Protein AF-A0A535A7I7-F1 (afdb_monomer_lite)

Sequence (78 aa):
MAIDEAKLEEFVGRAVGEMGAAMNAALVVIGDKLGLYKAMAGAGPLTSAEVAKRTGCAERYVREWLAAQAAGGYVTYD

Radius of gyration: 16.9 Å; chains: 1; bounding box: 48×25×45 Å

Foldseek 3Di:
DDDDVVVVVVVVVVVVVVVLVVVVVVLVVVCVVLCLVVQPPPPPDDDLVSSCVSSVHDSVVSVVSVVSCCVVVNDDDD

pLDDT: mean 96.46, std 4.43, range [62.47, 98.75]

Secondary structure (DSSP, 8-state):
----HHHHHHHHHHHHHHHHHHHHHHHHHHHHHTTHHHHHTTS-S--HHHHHHHHT--HHHHHHHHHHHHHTTSS---

Structure (mmCIF, N/CA/C/O backbone):
data_AF-A0A535A7I7-F1
#
_entry.id   AF-A0A535A7I7-F1
#
loop_
_atom_site.group_PDB
_atom_site.id
_atom_site.type_symbol
_atom_site.label_atom_id
_atom_site.label_alt_id
_atom_site.label_comp_id
_atom_site.label_asym_id
_atom_site.label_entity_id
_atom_site.label_seq_id
_atom_site.pdbx_PDB_ins_code
_atom_site.Cartn_x
_atom_site.Cartn_y
_atom_site.Cartn_z
_atom_site.occupancy
_atom_site.B_iso_or_equiv
_atom_site.auth_seq_id
_atom_site.auth_comp_id
_atom_site.auth_asym_id
_atom_site.auth_atom_id
_atom_site.pdbx_PDB_model_num
ATOM 1 N N . MET A 1 1 ? 32.135 -3.793 -29.854 1.00 62.47 1 MET A N 1
ATOM 2 C CA . MET A 1 1 ? 30.671 -3.792 -30.052 1.00 62.47 1 MET A CA 1
ATOM 3 C C . MET A 1 1 ? 30.135 -2.648 -29.211 1.00 62.47 1 MET A C 1
ATOM 5 O O . MET A 1 1 ? 30.457 -2.626 -28.031 1.00 62.47 1 MET A O 1
ATOM 9 N N . ALA A 1 2 ? 29.480 -1.652 -29.808 1.00 87.06 2 ALA A N 1
ATOM 10 C CA . ALA A 1 2 ? 28.896 -0.543 -29.048 1.00 87.06 2 ALA A CA 1
ATOM 11 C C . ALA A 1 2 ? 27.554 -0.987 -28.444 1.00 87.06 2 ALA A C 1
ATOM 13 O O . ALA A 1 2 ? 26.859 -1.798 -29.059 1.00 87.06 2 ALA A O 1
ATOM 14 N N . ILE A 1 3 ? 27.226 -0.501 -27.246 1.00 91.50 3 ILE A N 1
ATOM 15 C CA . ILE A 1 3 ? 25.928 -0.744 -26.604 1.00 91.50 3 ILE A CA 1
ATOM 16 C C . ILE A 1 3 ? 24.863 0.106 -27.311 1.00 91.50 3 ILE A C 1
ATOM 18 O O . ILE A 1 3 ? 25.128 1.239 -27.706 1.00 91.50 3 ILE A O 1
ATOM 22 N N . ASP A 1 4 ? 23.672 -0.462 -27.494 1.00 97.00 4 ASP A N 1
ATOM 23 C CA . ASP A 1 4 ? 22.481 0.267 -27.933 1.00 97.00 4 ASP A CA 1
ATOM 24 C C . ASP A 1 4 ? 21.793 0.849 -26.691 1.00 97.00 4 ASP A C 1
ATOM 26 O O . ASP A 1 4 ? 21.137 0.120 -25.944 1.00 97.00 4 ASP A O 1
ATOM 30 N N . GLU A 1 5 ? 22.000 2.143 -26.445 1.00 96.94 5 GLU A N 1
ATOM 31 C CA . GLU A 1 5 ? 21.498 2.838 -25.250 1.00 96.94 5 GLU A CA 1
ATOM 32 C C . GLU A 1 5 ? 19.967 2.787 -25.145 1.00 96.94 5 GLU A C 1
ATOM 34 O O . GLU A 1 5 ? 19.433 2.572 -24.061 1.00 96.94 5 GLU A O 1
ATOM 39 N N . ALA A 1 6 ? 19.245 2.870 -26.268 1.00 96.81 6 ALA A N 1
ATOM 40 C CA . ALA A 1 6 ? 17.782 2.828 -26.254 1.00 96.81 6 AL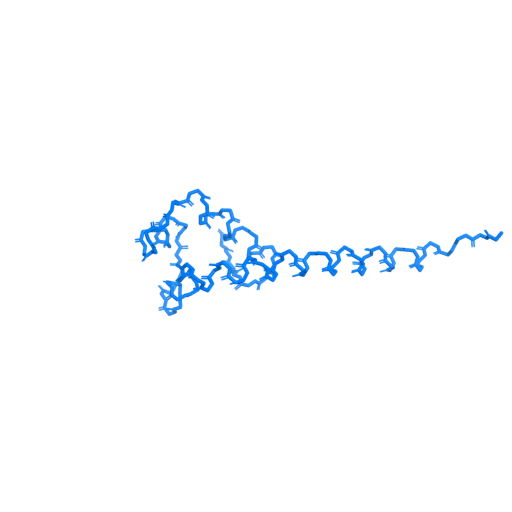A A CA 1
ATOM 41 C C . ALA A 1 6 ? 17.261 1.466 -25.771 1.00 96.81 6 ALA A C 1
ATOM 43 O O . ALA A 1 6 ? 16.341 1.391 -24.955 1.00 96.81 6 ALA A O 1
ATOM 44 N N . LYS A 1 7 ? 17.885 0.372 -26.227 1.00 97.12 7 LYS A N 1
ATOM 45 C CA . LYS A 1 7 ? 17.546 -0.975 -25.740 1.00 97.12 7 LYS A CA 1
ATOM 46 C C . LYS A 1 7 ? 17.939 -1.182 -24.280 1.00 97.12 7 LYS A C 1
ATOM 48 O O . LYS A 1 7 ? 17.261 -1.929 -23.575 1.00 97.12 7 LYS A O 1
ATOM 53 N N . LEU A 1 8 ? 19.031 -0.563 -23.830 1.00 97.00 8 LEU A N 1
ATOM 54 C CA . LEU A 1 8 ? 19.446 -0.625 -22.432 1.00 97.00 8 LEU A CA 1
ATOM 55 C C . LEU A 1 8 ? 18.427 0.078 -21.528 1.00 97.00 8 LEU A C 1
ATOM 57 O O . LEU A 1 8 ? 18.001 -0.512 -20.537 1.00 97.00 8 LEU A O 1
ATOM 61 N N . GLU A 1 9 ? 17.997 1.287 -21.885 1.00 97.38 9 GLU A N 1
ATOM 62 C CA . GLU A 1 9 ? 16.981 2.038 -21.140 1.00 97.38 9 GLU A CA 1
ATOM 63 C C . GLU A 1 9 ? 15.650 1.281 -21.061 1.00 97.38 9 GLU A C 1
ATOM 65 O O . GLU A 1 9 ? 15.083 1.148 -19.975 1.00 97.38 9 GLU A O 1
ATOM 70 N N . GLU A 1 10 ? 15.183 0.706 -22.176 1.00 97.88 10 GLU A N 1
ATOM 71 C CA . GLU A 1 10 ? 13.973 -0.127 -22.199 1.00 97.88 10 GLU A CA 1
ATOM 72 C C . GLU A 1 10 ? 14.104 -1.333 -21.256 1.00 97.88 10 GLU A C 1
ATOM 74 O O . GLU A 1 10 ? 13.207 -1.625 -20.458 1.00 97.88 10 GLU A O 1
ATOM 79 N N . PHE A 1 11 ? 15.243 -2.027 -21.317 1.00 97.31 11 PHE A N 1
ATOM 80 C CA . PHE A 1 11 ? 15.505 -3.189 -20.478 1.00 97.31 11 PHE A CA 1
ATOM 81 C C . PHE A 1 11 ? 15.538 -2.830 -18.988 1.00 97.31 11 PHE A C 1
ATOM 83 O O . PHE A 1 11 ? 14.924 -3.527 -18.177 1.00 97.31 11 PHE A O 1
ATOM 90 N N . VAL A 1 12 ? 16.213 -1.734 -18.629 1.00 97.56 12 VAL A N 1
ATOM 91 C CA . VAL A 1 12 ? 16.266 -1.226 -17.252 1.00 97.56 12 VAL A CA 1
ATOM 92 C C . VAL A 1 12 ? 14.869 -0.836 -16.774 1.00 97.56 12 VAL A C 1
ATOM 94 O O . VAL A 1 12 ? 14.476 -1.234 -15.678 1.00 97.56 12 VAL A O 1
ATOM 97 N N . GLY A 1 13 ? 14.091 -0.134 -17.601 1.00 97.25 13 GLY A N 1
ATOM 98 C CA . GLY A 1 13 ? 12.711 0.233 -17.285 1.00 97.25 13 GLY A CA 1
ATOM 99 C C . GLY A 1 13 ? 11.839 -0.987 -16.990 1.00 97.25 13 GLY A C 1
ATOM 100 O O . GLY A 1 13 ? 11.147 -1.022 -15.970 1.00 97.25 13 GLY A O 1
ATOM 101 N N . ARG A 1 14 ? 11.930 -2.031 -17.824 1.00 97.19 14 ARG A N 1
ATOM 102 C CA . ARG A 1 14 ? 11.222 -3.297 -17.589 1.00 97.19 14 ARG A CA 1
ATOM 103 C C . ARG A 1 14 ? 11.664 -3.965 -16.288 1.00 97.19 14 ARG A C 1
ATOM 105 O O . ARG A 1 14 ? 10.807 -4.334 -15.493 1.00 97.19 14 ARG A O 1
ATOM 112 N N . ALA A 1 15 ? 12.970 -4.084 -16.046 1.00 97.00 15 ALA A N 1
ATOM 113 C CA . ALA A 1 15 ? 13.496 -4.730 -14.842 1.00 97.00 15 ALA A CA 1
ATOM 114 C C . ALA A 1 15 ? 13.051 -4.014 -13.554 1.00 97.00 15 ALA A C 1
ATOM 116 O O . ALA A 1 15 ? 12.643 -4.659 -12.586 1.00 97.00 15 ALA A O 1
ATOM 117 N N . VAL A 1 16 ? 13.078 -2.678 -13.548 1.00 95.75 16 VAL A N 1
ATOM 118 C CA . VAL A 1 16 ? 12.594 -1.868 -12.420 1.00 95.75 16 VAL A CA 1
ATOM 119 C C . VAL A 1 16 ? 11.082 -2.031 -12.242 1.00 95.75 16 VAL A C 1
ATOM 121 O O . VAL A 1 16 ? 10.618 -2.195 -11.113 1.00 95.75 16 VAL A O 1
ATOM 124 N N . GLY A 1 17 ? 10.317 -2.048 -13.337 1.00 94.69 17 GLY A N 1
ATOM 125 C CA . GLY A 1 17 ? 8.871 -2.276 -13.306 1.00 94.69 17 GLY A CA 1
ATOM 126 C C . GLY A 1 17 ? 8.493 -3.642 -12.726 1.00 94.6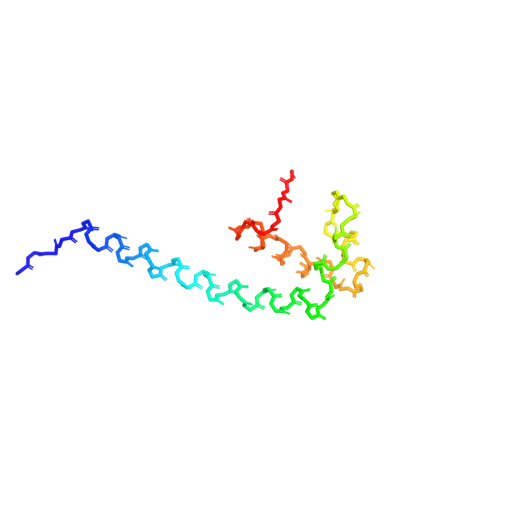9 17 GLY A C 1
ATOM 127 O O . GLY A 1 17 ? 7.641 -3.723 -11.841 1.00 94.69 17 GLY A O 1
ATOM 128 N N . GLU A 1 18 ? 9.162 -4.710 -13.163 1.00 95.69 18 GLU A N 1
ATOM 129 C CA . GLU A 1 18 ? 8.945 -6.070 -12.653 1.00 95.69 18 GLU A CA 1
ATOM 130 C C . GLU A 1 18 ? 9.298 -6.189 -11.165 1.00 95.69 18 GLU A C 1
ATOM 132 O O . GLU A 1 18 ? 8.542 -6.783 -10.394 1.00 95.69 18 GLU A O 1
ATOM 137 N N . MET A 1 19 ? 10.403 -5.574 -10.733 1.00 94.50 19 MET A N 1
ATOM 138 C CA . MET A 1 19 ? 10.788 -5.540 -9.321 1.00 94.50 19 MET A CA 1
ATOM 139 C C . MET A 1 19 ? 9.746 -4.803 -8.471 1.00 94.50 19 MET A C 1
ATOM 141 O O . MET A 1 19 ? 9.331 -5.311 -7.427 1.00 94.50 19 MET A O 1
ATOM 145 N N . GLY A 1 20 ? 9.275 -3.642 -8.938 1.00 92.44 20 GLY A N 1
ATOM 146 C CA . GLY A 1 20 ? 8.211 -2.885 -8.279 1.00 92.44 20 GLY A CA 1
ATOM 147 C C . GLY A 1 20 ? 6.914 -3.688 -8.162 1.00 92.44 20 GLY A C 1
ATOM 148 O O . GLY A 1 20 ? 6.309 -3.732 -7.089 1.00 92.44 20 GLY A O 1
ATOM 149 N N . ALA A 1 21 ? 6.521 -4.392 -9.228 1.00 92.81 21 ALA A N 1
ATOM 150 C CA . ALA A 1 21 ? 5.346 -5.260 -9.231 1.00 92.81 21 ALA A CA 1
ATOM 151 C C . ALA A 1 21 ? 5.483 -6.428 -8.238 1.00 92.81 21 ALA A C 1
ATOM 153 O O . ALA A 1 21 ? 4.554 -6.696 -7.475 1.00 92.81 21 ALA A O 1
ATOM 154 N N . ALA A 1 22 ? 6.646 -7.085 -8.191 1.00 94.38 22 ALA A N 1
ATOM 155 C CA . ALA A 1 22 ? 6.910 -8.181 -7.259 1.00 94.38 22 ALA A CA 1
ATOM 156 C C . ALA A 1 22 ? 6.857 -7.723 -5.792 1.00 94.38 22 ALA A C 1
ATOM 158 O O . ALA A 1 22 ? 6.251 -8.390 -4.950 1.00 94.38 22 ALA A O 1
ATOM 159 N N . MET A 1 23 ? 7.440 -6.560 -5.481 1.00 92.75 23 MET A N 1
ATOM 160 C CA . MET A 1 23 ? 7.358 -5.967 -4.143 1.00 92.75 23 MET A CA 1
ATOM 161 C C . MET A 1 23 ? 5.916 -5.598 -3.779 1.00 92.75 23 MET A C 1
ATOM 163 O O . MET A 1 23 ? 5.469 -5.874 -2.664 1.00 92.75 23 MET A O 1
ATOM 167 N N . ASN A 1 24 ? 5.163 -5.020 -4.720 1.00 94.81 24 ASN A N 1
ATOM 168 C CA . ASN A 1 24 ? 3.768 -4.654 -4.489 1.00 94.81 24 ASN A CA 1
ATOM 169 C C . ASN A 1 24 ? 2.882 -5.890 -4.258 1.00 94.81 24 ASN A C 1
ATOM 171 O O . ASN A 1 24 ? 2.051 -5.874 -3.354 1.00 94.81 24 ASN A O 1
ATOM 175 N N . ALA A 1 25 ? 3.117 -7.001 -4.963 1.00 96.19 25 ALA A N 1
ATOM 176 C CA . ALA A 1 25 ? 2.363 -8.241 -4.766 1.00 96.19 25 ALA A CA 1
ATOM 177 C C . ALA A 1 25 ? 2.382 -8.724 -3.301 1.00 96.19 25 ALA A C 1
ATOM 179 O O . ALA A 1 25 ? 1.352 -9.140 -2.767 1.00 96.19 25 ALA A O 1
ATOM 180 N N . ALA A 1 26 ? 3.520 -8.605 -2.610 1.00 96.50 26 ALA A N 1
ATOM 181 C CA . ALA A 1 26 ? 3.600 -8.918 -1.183 1.00 96.50 26 ALA A CA 1
ATOM 182 C C . ALA A 1 26 ? 2.739 -7.966 -0.330 1.00 96.50 26 ALA A C 1
ATOM 184 O O . ALA A 1 26 ? 2.064 -8.404 0.604 1.00 96.50 26 ALA A O 1
ATOM 185 N N . LEU A 1 27 ? 2.718 -6.674 -0.668 1.00 97.62 27 LEU A N 1
ATOM 186 C CA . LEU A 1 27 ? 1.899 -5.670 0.016 1.00 97.62 27 LEU A CA 1
ATOM 187 C C . LEU A 1 27 ? 0.400 -5.880 -0.216 1.00 97.62 27 LEU A C 1
ATOM 189 O O . LEU A 1 27 ? -0.375 -5.663 0.715 1.00 97.62 27 LEU A O 1
ATOM 193 N N . VAL A 1 28 ? -0.002 -6.351 -1.399 1.00 97.88 28 VAL A N 1
ATOM 194 C CA . VAL A 1 28 ? -1.389 -6.751 -1.687 1.00 97.88 28 VAL A CA 1
ATOM 195 C C . VAL A 1 28 ? -1.818 -7.879 -0.749 1.00 97.88 28 VAL A C 1
ATOM 197 O O . VAL A 1 28 ? -2.849 -7.779 -0.086 1.00 97.88 28 VAL A O 1
ATOM 200 N N . VAL A 1 29 ? -0.992 -8.919 -0.602 1.00 98.25 29 VAL A N 1
ATOM 201 C CA . VAL A 1 29 ? -1.282 -10.035 0.316 1.00 98.25 29 VAL A CA 1
ATOM 202 C C . VAL A 1 29 ? -1.353 -9.567 1.773 1.00 98.25 29 VAL A C 1
ATOM 204 O O . VAL A 1 29 ? -2.216 -10.021 2.524 1.00 98.25 29 VAL A O 1
ATOM 207 N N . ILE A 1 30 ? -0.472 -8.653 2.190 1.00 98.12 30 ILE A N 1
ATOM 208 C CA . ILE A 1 30 ?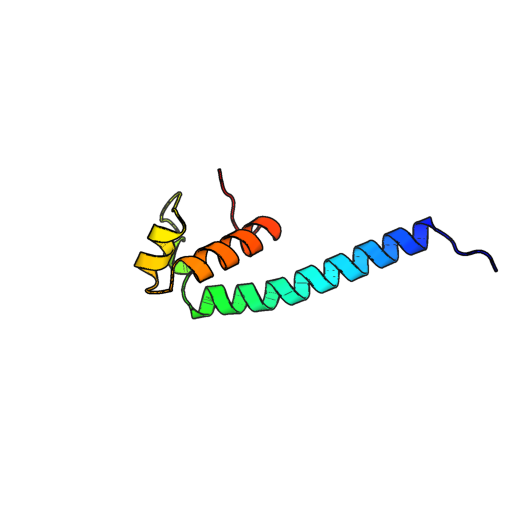 -0.523 -8.053 3.532 1.00 98.12 30 ILE A CA 1
ATOM 209 C C . ILE A 1 30 ? -1.831 -7.275 3.726 1.00 98.12 30 ILE A C 1
ATOM 211 O O . ILE A 1 30 ? -2.490 -7.437 4.752 1.00 98.12 30 ILE A O 1
ATOM 215 N N . GLY A 1 31 ? -2.226 -6.466 2.742 1.00 98.25 31 GLY A N 1
ATOM 216 C CA . GLY A 1 31 ? -3.446 -5.664 2.788 1.00 98.25 31 GLY A CA 1
ATOM 217 C C . GLY A 1 31 ? -4.715 -6.496 2.908 1.00 98.25 31 GLY A C 1
ATOM 218 O O . GLY A 1 31 ? -5.598 -6.152 3.694 1.00 98.25 31 GLY A O 1
ATOM 219 N N . ASP A 1 32 ? -4.782 -7.611 2.181 1.00 98.38 32 ASP A N 1
ATOM 220 C CA . ASP A 1 32 ? -5.881 -8.571 2.278 1.00 98.38 32 ASP A CA 1
ATOM 221 C C . ASP A 1 32 ? -5.925 -9.238 3.662 1.00 98.38 32 ASP A C 1
ATOM 223 O O . ASP A 1 32 ? -6.930 -9.146 4.370 1.00 98.38 32 ASP A O 1
ATOM 227 N N . LYS A 1 33 ? -4.800 -9.809 4.117 1.00 98.50 33 LYS A N 1
ATOM 228 C CA . LYS A 1 33 ? -4.721 -10.519 5.407 1.00 98.50 33 LYS A CA 1
ATOM 229 C C . LYS A 1 33 ? -5.004 -9.633 6.619 1.00 98.50 33 LYS A C 1
ATOM 231 O O . LYS A 1 33 ? -5.569 -10.114 7.598 1.00 98.50 33 LYS A O 1
ATOM 236 N N . LEU A 1 34 ? -4.606 -8.363 6.570 1.00 98.31 34 LEU A N 1
ATOM 237 C CA . LEU A 1 34 ? -4.872 -7.385 7.631 1.00 98.31 34 LEU A CA 1
ATOM 238 C C . LEU A 1 34 ? -6.239 -6.696 7.484 1.00 98.31 34 LEU A C 1
ATOM 240 O O . LEU A 1 34 ? -6.611 -5.879 8.326 1.00 98.31 34 LEU A O 1
ATOM 244 N N . GLY A 1 35 ? -6.994 -6.995 6.422 1.00 98.38 35 GLY A N 1
ATOM 245 C CA . GLY A 1 35 ? -8.310 -6.412 6.173 1.00 98.38 35 GLY A C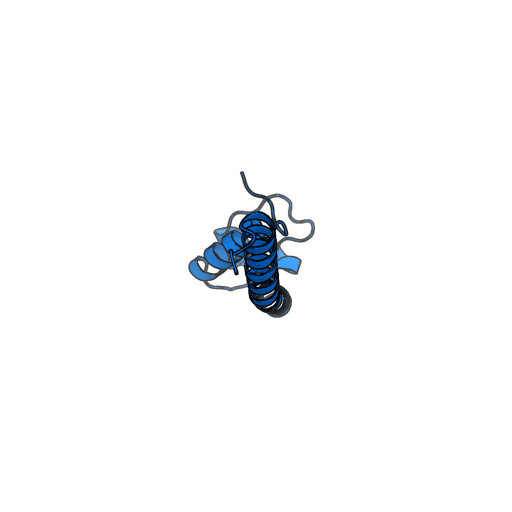A 1
ATOM 246 C C . GLY A 1 35 ? -8.285 -4.929 5.790 1.00 98.38 35 GLY A C 1
ATOM 247 O O . GLY A 1 35 ? -9.316 -4.267 5.905 1.00 98.38 35 GLY A O 1
ATOM 248 N N . LEU A 1 36 ? -7.150 -4.397 5.322 1.00 98.62 36 LEU A N 1
ATOM 249 C CA . LEU A 1 36 ? -6.997 -2.982 4.955 1.00 98.62 36 LEU A CA 1
ATOM 250 C C . LEU A 1 36 ? -7.904 -2.612 3.776 1.00 98.62 36 LEU A C 1
ATOM 252 O O . LEU A 1 36 ? -8.643 -1.632 3.858 1.00 98.62 36 LEU A O 1
ATOM 256 N N . TYR A 1 37 ? -7.942 -3.435 2.723 1.00 98.25 37 TYR A N 1
ATOM 257 C CA . TYR A 1 37 ? -8.863 -3.216 1.599 1.00 98.25 37 TYR A CA 1
ATOM 258 C C . TYR A 1 37 ? -10.326 -3.277 2.040 1.00 98.25 37 TYR A C 1
ATOM 260 O O . TYR A 1 37 ? -11.127 -2.417 1.679 1.00 98.25 37 TYR A O 1
ATOM 268 N N . LYS A 1 38 ? -10.672 -4.256 2.883 1.00 98.25 38 LYS A N 1
ATOM 269 C CA . LYS A 1 38 ? -12.031 -4.415 3.412 1.00 98.25 38 LYS A CA 1
ATOM 270 C C . LYS A 1 38 ? -12.458 -3.228 4.280 1.00 98.25 38 LYS A C 1
ATOM 272 O O . LYS A 1 38 ? -13.621 -2.844 4.237 1.00 98.25 38 LYS A O 1
ATOM 277 N N . ALA A 1 39 ? -11.540 -2.639 5.045 1.00 98.06 39 ALA A N 1
ATOM 278 C CA . ALA A 1 39 ? -11.819 -1.468 5.874 1.00 98.06 39 ALA A CA 1
ATOM 279 C C . ALA A 1 39 ? -12.108 -0.197 5.056 1.00 98.06 39 ALA A C 1
ATOM 281 O O . ALA A 1 39 ? -12.858 0.663 5.532 1.00 98.06 39 ALA A O 1
ATOM 282 N N . MET A 1 40 ? -11.525 -0.093 3.855 1.00 98.06 40 MET A N 1
ATOM 283 C CA . MET A 1 40 ? -11.719 1.022 2.918 1.00 98.06 40 MET A CA 1
ATOM 284 C C . MET A 1 40 ? -12.918 0.823 1.979 1.00 98.06 40 MET A C 1
ATOM 286 O O . MET A 1 40 ? -13.541 1.798 1.562 1.00 98.06 40 MET A O 1
ATOM 290 N N . ALA A 1 41 ? -13.264 -0.421 1.643 1.00 97.75 41 ALA A N 1
ATOM 291 C CA . ALA A 1 41 ? -14.329 -0.733 0.694 1.00 97.75 41 ALA A CA 1
ATOM 292 C C . ALA A 1 41 ? -15.670 -0.084 1.089 1.00 97.75 41 ALA A C 1
ATOM 294 O O . ALA A 1 41 ? -16.221 -0.352 2.156 1.00 97.75 41 ALA A O 1
ATOM 295 N N . GLY A 1 42 ? -16.197 0.784 0.217 1.00 96.38 42 GLY A N 1
ATOM 296 C CA . GLY A 1 42 ? -17.475 1.476 0.422 1.00 96.38 42 GLY A CA 1
ATOM 297 C C . GLY A 1 42 ? -17.483 2.531 1.537 1.00 96.38 42 GLY A C 1
ATOM 298 O O . GLY A 1 42 ? -18.544 3.060 1.851 1.00 96.38 42 GLY A O 1
ATOM 299 N N . ALA A 1 43 ? -16.333 2.851 2.140 1.00 96.62 43 ALA A N 1
ATOM 300 C CA . ALA A 1 43 ? -16.249 3.774 3.273 1.00 96.62 43 ALA A CA 1
ATOM 301 C C . ALA A 1 43 ? -16.138 5.259 2.878 1.00 96.62 43 ALA A C 1
ATOM 303 O O . ALA A 1 43 ? -16.262 6.117 3.749 1.00 96.62 43 ALA A O 1
ATOM 304 N N . GLY A 1 44 ? -15.910 5.553 1.593 1.00 96.69 44 GLY A N 1
ATOM 305 C CA . GLY A 1 44 ? -15.500 6.882 1.132 1.00 96.69 44 GLY A CA 1
ATOM 306 C C . GLY A 1 44 ? -14.028 7.185 1.457 1.00 96.69 44 GLY A C 1
ATOM 307 O O . GLY A 1 44 ? -13.290 6.269 1.832 1.00 96.69 44 GLY A O 1
ATOM 308 N N . PRO A 1 45 ? -13.584 8.447 1.296 1.00 97.38 45 PRO A N 1
ATOM 309 C CA . PRO A 1 45 ? -12.241 8.875 1.683 1.00 97.38 45 PRO A CA 1
ATOM 310 C C . PRO A 1 45 ? -11.981 8.627 3.172 1.00 97.38 45 PRO A C 1
ATOM 312 O O . PRO A 1 45 ? -12.834 8.914 4.011 1.00 97.38 45 PRO A O 1
ATOM 315 N N . LEU A 1 46 ? -10.799 8.103 3.496 1.00 98.31 46 LEU A N 1
ATOM 316 C CA . LEU A 1 46 ? -10.366 7.832 4.865 1.00 98.31 46 LEU A CA 1
ATOM 317 C C . LEU A 1 46 ? -8.931 8.308 5.069 1.00 98.31 46 LEU A C 1
ATOM 319 O O . LEU A 1 46 ? -8.071 8.145 4.206 1.00 98.31 46 LEU A O 1
ATOM 323 N N . THR A 1 47 ? -8.655 8.810 6.264 1.00 98.44 47 THR A N 1
ATOM 324 C CA . THR A 1 47 ? -7.294 9.059 6.739 1.00 98.44 47 THR A CA 1
ATOM 325 C C . THR A 1 47 ? -6.605 7.752 7.143 1.00 98.44 47 THR A C 1
ATOM 327 O O . THR A 1 47 ? -7.252 6.765 7.512 1.00 98.44 47 THR A O 1
ATOM 330 N N . SER A 1 48 ? -5.268 7.745 7.172 1.00 98.50 48 SER A N 1
ATOM 331 C CA . SER A 1 48 ? -4.491 6.598 7.672 1.00 98.50 48 SER A CA 1
ATOM 332 C C . SER A 1 48 ? -4.874 6.210 9.105 1.00 98.50 48 SER A C 1
ATOM 334 O O . SER A 1 48 ? -4.936 5.023 9.430 1.00 98.50 48 SER A O 1
ATOM 336 N N . ALA A 1 49 ? -5.193 7.196 9.949 1.00 98.75 49 ALA A N 1
ATOM 337 C CA . ALA A 1 49 ? -5.632 6.983 11.325 1.00 98.75 49 ALA A CA 1
ATOM 338 C C . ALA A 1 49 ? -6.993 6.272 11.408 1.00 98.75 49 ALA A C 1
ATOM 340 O O . ALA A 1 49 ? -7.184 5.395 12.252 1.00 98.75 49 ALA A O 1
ATOM 341 N N . GLU A 1 50 ? -7.934 6.605 10.524 1.00 98.75 50 GLU A N 1
ATOM 342 C CA . GLU A 1 50 ? -9.243 5.947 10.478 1.00 98.75 50 GLU A CA 1
ATOM 343 C C . GLU A 1 50 ? -9.138 4.510 9.974 1.00 98.75 50 GLU A C 1
ATOM 345 O O . GLU A 1 50 ? -9.759 3.618 10.556 1.00 98.75 50 GLU A O 1
ATOM 350 N N . VAL A 1 51 ? -8.322 4.264 8.945 1.00 98.50 51 VAL A N 1
ATOM 351 C CA . VAL A 1 51 ? -8.050 2.902 8.459 1.00 98.50 51 VAL A CA 1
ATOM 352 C C . VAL A 1 51 ? -7.413 2.066 9.570 1.00 98.50 51 VAL A C 1
ATOM 354 O O . VAL A 1 51 ? -7.890 0.970 9.858 1.00 98.50 51 VAL A O 1
ATOM 357 N N . ALA A 1 52 ? -6.408 2.607 10.261 1.00 98.75 52 ALA A N 1
ATOM 358 C CA . ALA A 1 52 ? -5.744 1.943 11.381 1.00 98.75 52 ALA A CA 1
ATOM 359 C C . ALA A 1 52 ? -6.706 1.605 12.526 1.00 98.75 52 ALA A C 1
ATOM 361 O O . ALA A 1 52 ? -6.705 0.484 13.034 1.00 98.75 52 ALA A O 1
ATOM 362 N N . LYS A 1 53 ? -7.592 2.539 12.887 1.00 98.69 53 LYS A N 1
ATOM 363 C CA . LYS A 1 53 ? -8.628 2.307 13.900 1.00 98.69 53 LYS A CA 1
ATOM 364 C C . LYS A 1 53 ? -9.595 1.191 13.492 1.00 98.69 53 LYS A C 1
ATOM 366 O O . LYS A 1 53 ? -9.981 0.392 14.339 1.00 98.69 53 LYS A O 1
ATOM 371 N N . ARG A 1 54 ? -9.988 1.129 12.214 1.00 98.38 54 ARG A N 1
ATOM 372 C CA . ARG A 1 54 ? -10.910 0.107 11.684 1.00 98.38 54 ARG A CA 1
ATOM 373 C C . ARG A 1 54 ? -10.299 -1.293 11.658 1.00 98.38 54 ARG A C 1
ATOM 375 O O . ARG A 1 54 ? -11.031 -2.261 11.829 1.00 98.38 54 ARG A O 1
ATOM 382 N N . THR A 1 55 ? -8.989 -1.404 11.448 1.00 98.38 55 THR A N 1
ATOM 383 C CA . THR A 1 55 ? -8.291 -2.697 11.357 1.00 98.38 55 THR A CA 1
ATOM 384 C C . THR A 1 55 ? -7.550 -3.100 12.627 1.00 98.38 55 THR A C 1
ATOM 386 O O . THR A 1 55 ? -7.015 -4.203 12.691 1.00 98.38 55 THR A O 1
ATOM 389 N N . GLY A 1 56 ? -7.482 -2.226 13.635 1.00 98.44 56 GLY A N 1
ATOM 390 C CA . GLY A 1 56 ? -6.679 -2.451 14.842 1.00 98.44 56 GLY A CA 1
ATOM 391 C C . GLY A 1 56 ? -5.168 -2.468 14.580 1.00 98.44 56 GLY A C 1
ATOM 392 O O . GLY A 1 56 ? -4.399 -2.896 15.439 1.00 98.44 56 GLY A O 1
ATOM 393 N N . CYS A 1 57 ? -4.731 -2.026 13.400 1.00 98.50 57 CYS A N 1
ATOM 394 C CA . CYS A 1 57 ? -3.321 -1.958 13.040 1.00 98.50 57 CYS A CA 1
ATOM 395 C C . CYS A 1 57 ? -2.669 -0.690 13.602 1.00 98.50 57 CYS A C 1
ATOM 397 O O . CYS A 1 57 ? -3.321 0.327 13.835 1.00 98.50 57 CYS A O 1
ATOM 399 N N . ALA A 1 58 ? -1.349 -0.721 13.772 1.00 98.62 58 ALA A N 1
ATOM 400 C CA . ALA A 1 58 ? -0.594 0.467 14.147 1.00 98.62 58 ALA A CA 1
ATOM 401 C C . ALA A 1 58 ? -0.577 1.489 12.994 1.00 98.62 58 ALA A C 1
ATOM 403 O O . ALA A 1 58 ? -0.169 1.169 11.876 1.00 98.62 58 ALA A O 1
ATOM 404 N N . GLU A 1 59 ? -0.976 2.731 13.282 1.00 98.56 59 GLU A N 1
ATOM 405 C CA . GLU A 1 59 ? -1.183 3.778 12.269 1.00 98.56 59 GLU A CA 1
ATOM 406 C C . GLU A 1 59 ? 0.048 4.040 11.404 1.00 98.56 59 GLU A C 1
ATOM 408 O O . GLU A 1 59 ? -0.088 4.154 10.187 1.00 98.56 59 GLU A O 1
ATOM 413 N N . ARG A 1 60 ? 1.250 4.037 11.995 1.00 98.62 60 ARG A N 1
ATOM 414 C CA . ARG A 1 60 ? 2.486 4.253 11.236 1.00 98.62 60 ARG A CA 1
ATOM 415 C C . ARG A 1 60 ? 2.631 3.249 10.092 1.00 98.62 60 ARG A C 1
ATOM 417 O O . ARG A 1 60 ? 2.934 3.652 8.979 1.00 98.62 60 ARG A O 1
ATOM 424 N N . TYR A 1 61 ? 2.378 1.967 10.346 1.00 98.56 61 TYR A N 1
ATOM 425 C CA . TYR A 1 61 ? 2.497 0.924 9.323 1.00 98.56 61 TYR A CA 1
ATOM 426 C C . TYR A 1 61 ? 1.384 1.007 8.280 1.00 98.56 61 TYR A C 1
ATOM 428 O O . TYR A 1 61 ? 1.636 0.779 7.101 1.00 98.56 61 TYR A O 1
ATOM 436 N N . VAL A 1 62 ? 0.172 1.384 8.694 1.00 98.69 62 VAL A N 1
ATOM 437 C CA . VAL A 1 62 ? -0.936 1.629 7.761 1.00 98.69 62 VAL A CA 1
ATOM 438 C C . VAL A 1 62 ? -0.602 2.776 6.814 1.00 98.69 62 VAL A C 1
ATOM 440 O O . VAL A 1 62 ? -0.843 2.661 5.618 1.00 98.69 62 VAL A O 1
ATOM 443 N N . ARG A 1 63 ? 0.005 3.856 7.315 1.00 98.62 63 ARG A N 1
ATOM 444 C CA . ARG A 1 63 ? 0.423 4.992 6.490 1.00 98.62 63 ARG A CA 1
ATOM 445 C C . ARG A 1 63 ? 1.477 4.605 5.453 1.00 98.62 63 ARG A C 1
ATOM 447 O O . ARG A 1 63 ? 1.313 4.946 4.287 1.00 98.62 63 ARG A O 1
ATOM 454 N N . GLU A 1 64 ? 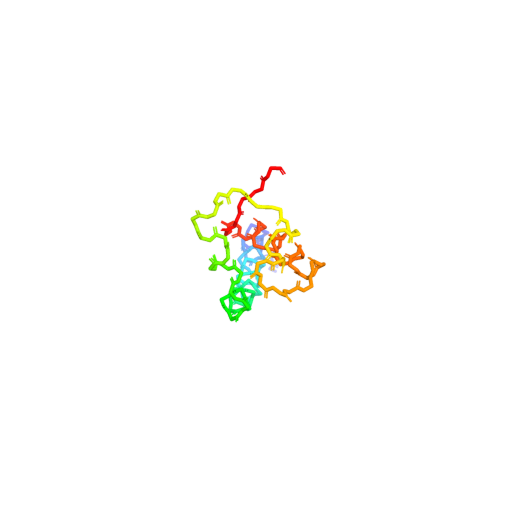2.524 3.884 5.856 1.00 98.44 64 GLU A N 1
ATOM 455 C CA . GLU A 1 64 ? 3.560 3.414 4.919 1.00 98.44 64 GLU A CA 1
ATOM 456 C C . GLU A 1 64 ? 2.964 2.483 3.855 1.00 98.44 64 GLU A C 1
ATOM 458 O O . GLU A 1 64 ? 3.268 2.595 2.668 1.00 98.44 64 GLU A O 1
ATOM 463 N N . TRP A 1 65 ? 2.057 1.592 4.265 1.00 98.56 65 TRP A N 1
ATOM 464 C CA . TRP A 1 65 ? 1.363 0.710 3.335 1.00 98.56 65 TRP A CA 1
ATOM 465 C C . TRP A 1 65 ? 0.499 1.499 2.342 1.00 98.56 65 TRP A C 1
ATOM 467 O O . TRP A 1 65 ? 0.592 1.257 1.141 1.00 98.56 65 TRP A O 1
ATOM 477 N N . LEU A 1 66 ? -0.278 2.485 2.806 1.00 98.38 66 LEU A N 1
ATOM 478 C CA . LEU A 1 66 ? -1.087 3.354 1.942 1.00 98.38 66 LEU A CA 1
ATOM 479 C C . LEU A 1 66 ? -0.222 4.143 0.951 1.00 98.38 66 LEU A C 1
ATOM 481 O O . LEU A 1 66 ? -0.589 4.238 -0.216 1.00 98.38 66 LEU A O 1
ATOM 485 N N . ALA A 1 67 ? 0.945 4.641 1.372 1.00 98.12 67 ALA A N 1
ATOM 486 C CA . ALA A 1 67 ? 1.882 5.327 0.482 1.00 98.12 67 ALA A CA 1
ATOM 487 C C . ALA A 1 67 ? 2.386 4.405 -0.641 1.00 98.12 67 ALA A C 1
ATOM 489 O O . ALA A 1 67 ? 2.408 4.794 -1.809 1.00 98.12 67 ALA A O 1
ATOM 490 N N . ALA A 1 68 ? 2.729 3.157 -0.314 1.00 97.44 68 ALA A N 1
ATOM 491 C CA . ALA A 1 68 ? 3.147 2.177 -1.312 1.00 97.44 68 ALA A CA 1
ATOM 492 C C . ALA A 1 68 ? 2.002 1.775 -2.262 1.00 97.44 68 ALA A C 1
ATOM 494 O O . ALA A 1 68 ? 2.219 1.613 -3.463 1.00 97.44 68 ALA A O 1
ATOM 495 N N . GLN A 1 69 ? 0.775 1.643 -1.751 1.00 97.69 69 GLN A N 1
ATOM 496 C CA . GLN A 1 69 ? -0.403 1.373 -2.578 1.00 97.69 69 GLN A CA 1
ATOM 497 C C . GLN A 1 69 ? -0.749 2.551 -3.495 1.00 97.69 69 GLN A C 1
ATOM 499 O O . GLN A 1 69 ? -1.162 2.324 -4.630 1.00 97.69 69 GLN A O 1
ATOM 504 N N . ALA A 1 70 ? -0.537 3.786 -3.037 1.00 97.25 70 ALA A N 1
ATOM 505 C CA . ALA A 1 70 ? -0.717 4.987 -3.843 1.00 97.25 70 ALA A CA 1
ATOM 506 C C . ALA A 1 70 ? 0.313 5.061 -4.974 1.00 97.25 70 ALA A C 1
ATOM 508 O O . ALA A 1 70 ? -0.053 5.253 -6.130 1.00 97.25 70 ALA A O 1
ATOM 509 N N . ALA A 1 71 ? 1.589 4.805 -4.666 1.00 94.94 71 ALA A N 1
ATOM 510 C CA . ALA A 1 71 ? 2.645 4.712 -5.675 1.00 94.94 71 ALA A CA 1
ATOM 511 C C . ALA A 1 71 ? 2.379 3.594 -6.701 1.00 94.94 71 ALA A C 1
ATOM 513 O O . ALA A 1 71 ? 2.717 3.734 -7.873 1.00 94.94 71 ALA A O 1
ATOM 514 N N . GLY A 1 72 ? 1.750 2.495 -6.270 1.00 92.62 72 GLY A N 1
ATOM 515 C CA . GLY A 1 72 ? 1.319 1.400 -7.140 1.00 92.62 72 GLY A CA 1
ATOM 516 C C . GLY A 1 72 ? -0.010 1.626 -7.870 1.00 92.62 72 GLY A C 1
ATOM 517 O O . GLY A 1 72 ? -0.415 0.749 -8.627 1.00 92.62 72 GLY A O 1
ATOM 518 N N . GLY A 1 73 ? -0.706 2.743 -7.634 1.00 94.06 73 GLY A N 1
ATOM 519 C CA . GLY A 1 73 ? -1.984 3.068 -8.277 1.00 94.06 73 GLY A CA 1
ATOM 520 C C . GLY A 1 73 ? -3.207 2.290 -7.770 1.00 94.06 73 GLY A C 1
ATOM 521 O O . GLY A 1 73 ? -4.250 2.321 -8.416 1.00 94.06 73 GLY A O 1
ATOM 522 N N . TYR A 1 74 ? -3.111 1.595 -6.632 1.00 94.75 74 TYR A N 1
ATOM 523 C CA . TYR A 1 74 ? -4.228 0.841 -6.037 1.00 94.75 74 TYR A CA 1
ATOM 524 C C . TYR A 1 74 ? -5.149 1.710 -5.179 1.00 94.75 74 TYR A C 1
ATOM 526 O O . TYR A 1 74 ? -6.330 1.401 -5.024 1.00 94.75 74 TYR A O 1
ATOM 534 N N . VAL A 1 75 ? -4.609 2.782 -4.598 1.00 96.44 75 VAL A N 1
ATOM 535 C CA . VAL A 1 75 ? -5.373 3.784 -3.849 1.00 96.44 75 VAL A CA 1
ATOM 536 C C . VAL A 1 75 ? 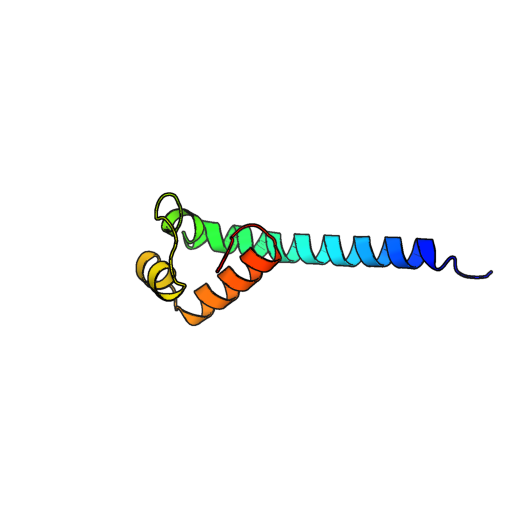-5.034 5.173 -4.367 1.00 96.44 75 VAL A C 1
ATOM 538 O O . VAL A 1 75 ? -3.944 5.408 -4.885 1.00 96.44 75 VAL A O 1
ATOM 541 N N . THR A 1 76 ? -5.967 6.099 -4.207 1.00 96.38 76 THR A N 1
ATOM 542 C CA . THR A 1 76 ? -5.775 7.519 -4.504 1.00 96.38 76 THR A CA 1
ATOM 543 C C . THR A 1 76 ? -5.737 8.314 -3.204 1.00 96.38 76 THR A C 1
ATOM 545 O O . THR A 1 76 ? -6.220 7.848 -2.170 1.00 96.38 76 THR A O 1
ATOM 548 N N . TYR A 1 77 ? -5.159 9.508 -3.249 1.00 95.81 77 TYR A N 1
ATOM 549 C CA . TYR A 1 77 ? -5.064 10.422 -2.115 1.00 95.81 77 TYR A CA 1
ATOM 550 C C . TYR A 1 77 ? -5.180 11.869 -2.604 1.00 95.81 77 TYR A C 1
ATOM 552 O O . TYR A 1 77 ? -4.920 12.131 -3.781 1.00 95.81 77 TYR A O 1
ATOM 560 N N . ASP A 1 78 ? -5.540 12.761 -1.682 1.00 91.50 78 ASP A N 1
ATOM 561 C CA . ASP A 1 78 ? -5.582 14.218 -1.859 1.00 91.50 78 ASP A CA 1
ATOM 562 C C . ASP A 1 78 ? -4.490 14.894 -1.013 1.00 91.50 78 ASP A C 1
ATOM 564 O O . ASP A 1 78 ? -4.181 14.366 0.087 1.00 91.50 78 ASP A O 1
#